Protein AF-A0A7C5KGM0-F1 (afdb_monomer)

Nearest PDB structures (foldseek):
  7ep7-assembly1_A  TM=9.004E-01  e=7.092E-01  Mus musculus
  3ro2-assembly1_A  TM=7.115E-01  e=4.825E-01  Mus musculus
  6hc2-assembly4_S  TM=8.433E-01  e=9.866E-01  Homo sapiens
  5a7d-assembly2_E  TM=8.856E-01  e=1.450E+00  Drosophila melanogaster
  3sf4-assembly1_A  TM=6.598E-01  e=8.838E-01  Homo sapiens

Sequence (108 aa):
MVDYLDPNKLEDTAAESLRRNLGQQAELEGRLVTLREQLDQLPEHAPAGERAALQLEMARALQILERGGEAWPLGHTAFGIFAAQRDWENAADACDILYQTGEPDSLV

Radius of gyration: 19.03 Å; Cα contacts (8 Å, |Δi|>4): 97; chains: 1; bounding box: 46×34×63 Å

Solvent-accessible surface area (backbone atoms only — not comparable to full-atom values): 5861 Å² total; per-residue (Å²): 142,76,87,75,80,58,72,73,61,55,55,56,54,52,53,51,51,49,54,50,52,53,50,53,51,52,50,41,53,53,49,44,53,54,44,48,53,52,56,73,68,49,58,92,84,51,61,68,64,62,57,24,51,46,29,35,54,43,16,47,45,28,32,76,70,70,37,16,85,68,11,40,66,31,15,53,52,17,24,55,50,25,53,75,71,66,37,60,66,63,22,51,54,24,48,56,48,35,48,66,30,70,52,81,76,53,82,114

Secondary structure (DSSP, 8-state):
------HHHHHHHHHHHHHHHHHHHHHHHHHHHHHHHHHHHS-TTS-HHHHHHHHHHHHHHHHHTT-HHHHHHHHHHHHHHHHHHT-HHHHHHHHHHHHHT--GGGG-

pLDDT: mean 88.76, std 14.16, range [47.34, 98.44]

Mean predicted aligned error: 7.4 Å

Structure (mmCIF, N/CA/C/O backbone):
data_AF-A0A7C5KGM0-F1
#
_entry.id   AF-A0A7C5KGM0-F1
#
loop_
_atom_site.group_PDB
_atom_site.id
_atom_site.type_symbol
_atom_site.label_atom_id
_atom_site.label_alt_id
_atom_site.label_comp_id
_atom_site.label_asym_id
_atom_site.label_entity_id
_atom_site.label_seq_id
_atom_site.pdbx_PDB_ins_code
_atom_site.Cartn_x
_atom_site.Cartn_y
_atom_site.Cartn_z
_atom_site.occupancy
_atom_site.B_iso_or_equiv
_atom_site.auth_seq_id
_atom_site.auth_comp_id
_atom_site.auth_asym_id
_atom_site.auth_atom_id
_atom_site.pdbx_PDB_model_num
ATOM 1 N N . MET A 1 1 ? 17.581 20.788 -44.385 1.00 47.34 1 MET A N 1
ATOM 2 C CA . MET A 1 1 ? 17.176 20.818 -42.970 1.00 47.34 1 MET A CA 1
ATOM 3 C C . MET A 1 1 ? 17.373 19.411 -42.447 1.00 47.34 1 MET A C 1
ATOM 5 O O . MET A 1 1 ? 16.556 18.547 -42.724 1.00 47.34 1 MET A O 1
ATOM 9 N N . VAL A 1 2 ? 18.541 19.156 -41.867 1.00 48.31 2 VAL A N 1
ATOM 10 C CA . VAL A 1 2 ? 18.849 17.901 -41.179 1.00 48.31 2 VAL A CA 1
ATOM 11 C C . VAL A 1 2 ? 19.174 18.353 -39.768 1.00 48.31 2 VAL A C 1
ATOM 13 O O . VAL A 1 2 ? 20.201 18.999 -39.570 1.00 48.31 2 VAL A O 1
ATOM 16 N N . ASP A 1 3 ? 18.239 18.144 -38.844 1.00 52.72 3 ASP A N 1
ATOM 17 C CA . ASP A 1 3 ? 18.501 18.330 -37.421 1.00 52.72 3 ASP A CA 1
ATOM 18 C C . ASP A 1 3 ? 19.594 17.335 -37.038 1.00 52.72 3 ASP A C 1
ATOM 20 O O . ASP A 1 3 ? 19.410 16.117 -37.104 1.00 52.72 3 ASP A O 1
ATOM 24 N N . TYR A 1 4 ? 20.773 17.865 -36.738 1.00 54.41 4 TYR A N 1
ATOM 25 C CA . TYR A 1 4 ? 21.882 17.081 -36.232 1.00 54.41 4 TYR A CA 1
ATOM 26 C C . TYR A 1 4 ? 21.542 16.768 -34.774 1.00 54.41 4 TYR A C 1
ATOM 28 O O . TYR A 1 4 ? 21.516 17.665 -33.934 1.00 54.41 4 TYR A O 1
ATOM 36 N N . LEU A 1 5 ? 21.207 15.512 -34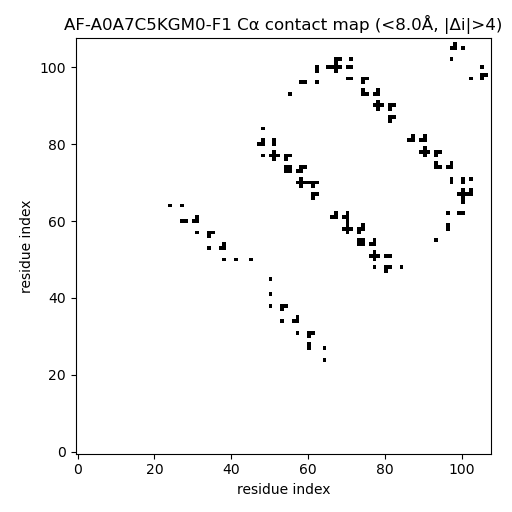.476 1.00 61.34 5 LEU A N 1
ATOM 37 C CA . LEU A 1 5 ? 21.104 15.032 -33.100 1.00 61.34 5 LEU A CA 1
ATOM 38 C C . LEU A 1 5 ? 22.482 15.198 -32.449 1.00 61.34 5 LEU A C 1
ATOM 40 O O . LEU A 1 5 ? 23.380 14.400 -32.704 1.00 61.34 5 LEU A O 1
ATOM 44 N N . ASP A 1 6 ? 22.655 16.254 -31.651 1.00 60.62 6 ASP A N 1
ATOM 45 C CA . ASP A 1 6 ? 23.831 16.453 -30.805 1.00 60.62 6 ASP A CA 1
ATOM 46 C C . ASP A 1 6 ? 23.917 15.293 -29.795 1.00 60.62 6 ASP A C 1
ATOM 48 O O . ASP A 1 6 ? 23.087 15.224 -28.880 1.00 60.62 6 ASP A O 1
ATOM 52 N N . PRO A 1 7 ? 24.905 14.383 -29.911 1.00 57.56 7 PRO A N 1
ATOM 53 C CA . PRO A 1 7 ? 24.989 13.189 -29.064 1.00 57.56 7 PRO A CA 1
ATOM 54 C C . PRO A 1 7 ? 25.131 13.536 -27.576 1.00 57.56 7 PRO A C 1
ATOM 56 O O . PRO A 1 7 ? 24.602 12.835 -26.722 1.00 57.56 7 PRO A O 1
ATOM 59 N N . ASN A 1 8 ? 25.768 14.674 -27.273 1.00 59.47 8 ASN A N 1
ATOM 60 C CA . ASN A 1 8 ? 25.981 15.167 -25.910 1.00 59.47 8 ASN A CA 1
ATOM 61 C C . ASN A 1 8 ? 24.699 15.676 -25.224 1.00 59.47 8 ASN A C 1
ATOM 63 O O . ASN A 1 8 ? 24.653 15.754 -24.002 1.00 59.47 8 ASN A O 1
ATOM 67 N N . LYS A 1 9 ? 23.646 16.028 -25.976 1.00 55.62 9 LYS A N 1
ATOM 68 C CA . LYS A 1 9 ? 22.392 16.552 -25.398 1.00 55.62 9 LYS A CA 1
ATOM 69 C C . LYS A 1 9 ? 21.482 15.435 -24.868 1.00 55.62 9 LYS A C 1
ATOM 71 O O . LYS A 1 9 ? 20.669 15.661 -23.973 1.00 55.62 9 LYS A O 1
ATOM 76 N N . LEU A 1 10 ? 21.623 14.225 -25.413 1.00 53.81 10 LEU A N 1
ATOM 77 C CA . LEU A 1 10 ? 20.871 13.042 -24.983 1.00 53.81 10 LEU A CA 1
ATOM 78 C C . LEU A 1 10 ? 21.384 12.500 -23.639 1.00 53.81 10 LEU A C 1
ATOM 80 O O . LEU A 1 10 ? 20.582 12.055 -22.820 1.00 53.81 10 LEU A O 1
ATOM 84 N N . GLU A 1 11 ? 22.692 12.586 -23.387 1.00 52.66 11 GLU A N 1
ATOM 85 C CA . GLU A 1 11 ? 23.308 12.107 -22.142 1.00 52.66 11 GLU A CA 1
ATOM 86 C C . GLU A 1 11 ? 22.915 12.956 -20.922 1.00 52.66 11 GLU A C 1
ATOM 88 O O . GLU A 1 11 ? 22.594 12.399 -19.871 1.00 52.66 11 GLU A O 1
ATOM 93 N N . ASP A 1 12 ? 22.846 14.284 -21.075 1.00 56.69 12 ASP A N 1
ATOM 94 C CA . ASP A 1 12 ? 22.424 15.202 -20.003 1.00 56.69 12 ASP A CA 1
ATOM 95 C C . ASP A 1 12 ? 20.952 14.956 -19.614 1.00 56.69 12 ASP A C 1
ATOM 97 O O . ASP A 1 12 ? 20.596 14.828 -18.443 1.00 56.69 12 ASP A O 1
ATOM 101 N N . THR A 1 13 ? 20.102 14.723 -20.620 1.00 70.31 13 THR A N 1
ATOM 102 C CA . THR A 1 13 ? 18.669 14.445 -20.429 1.00 70.31 13 THR A CA 1
ATOM 103 C C . THR A 1 13 ? 18.420 13.100 -19.728 1.00 70.31 13 THR A C 1
ATOM 105 O O . THR A 1 13 ? 17.532 12.983 -18.876 1.00 70.31 13 THR A O 1
ATOM 108 N N . ALA A 1 14 ? 19.199 12.065 -20.061 1.00 73.88 14 ALA A N 1
ATOM 109 C CA . ALA A 1 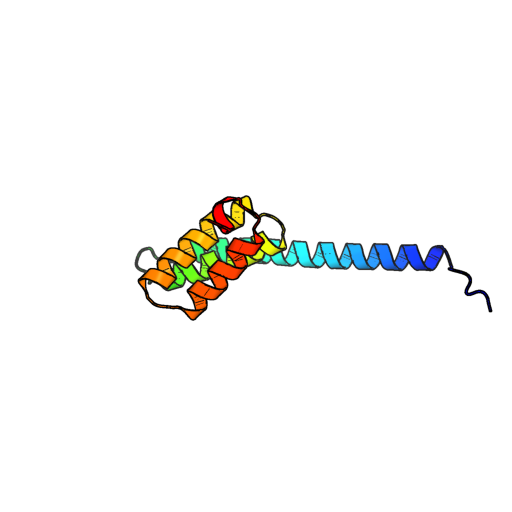14 ? 19.087 10.751 -19.430 1.00 73.88 14 ALA A CA 1
ATOM 110 C C . ALA A 1 14 ? 19.567 10.777 -17.968 1.00 73.88 14 ALA A C 1
ATOM 112 O O . ALA A 1 14 ? 18.913 10.203 -17.093 1.00 73.88 14 ALA A O 1
ATOM 113 N N . ALA A 1 15 ? 20.666 11.482 -17.685 1.00 75.62 15 ALA A N 1
ATOM 114 C CA . ALA A 1 15 ? 21.196 11.636 -16.334 1.00 75.62 15 ALA A CA 1
ATOM 115 C C . ALA A 1 15 ? 20.250 12.438 -15.420 1.00 75.62 15 ALA A C 1
ATOM 117 O O . ALA A 1 15 ? 20.038 12.056 -14.267 1.00 75.62 15 ALA A O 1
ATOM 118 N N . GLU A 1 16 ? 19.643 13.517 -15.921 1.00 75.31 16 GLU A N 1
ATOM 119 C CA . GLU A 1 16 ? 18.628 14.286 -15.190 1.00 75.31 16 GLU A CA 1
ATOM 120 C C . GLU A 1 16 ? 17.365 13.464 -14.907 1.00 75.31 16 GLU A C 1
ATOM 122 O O . GLU A 1 16 ? 16.873 13.455 -13.775 1.00 75.31 16 GLU A O 1
ATOM 127 N N . SER A 1 17 ? 16.874 12.720 -15.904 1.00 80.88 17 SER A N 1
ATOM 128 C CA . SER A 1 17 ? 15.705 11.842 -15.751 1.00 80.88 17 SER A CA 1
ATOM 129 C C . SER A 1 17 ? 15.955 10.755 -14.706 1.00 80.88 17 SER A C 1
ATOM 131 O O . SER A 1 17 ? 15.118 10.522 -13.835 1.00 80.88 17 SER A O 1
ATOM 133 N N . LEU A 1 18 ? 17.143 10.142 -14.728 1.00 79.44 18 LEU A N 1
ATOM 134 C CA . LEU A 1 18 ? 17.546 9.153 -13.733 1.00 79.44 18 LEU A CA 1
ATOM 135 C C . LEU A 1 18 ? 17.606 9.752 -12.323 1.00 79.44 18 LEU A C 1
ATOM 137 O O . LEU A 1 18 ? 17.056 9.172 -11.391 1.00 79.44 18 LEU A O 1
ATOM 141 N N . ARG A 1 19 ? 18.230 10.925 -12.152 1.00 82.31 19 ARG A N 1
ATOM 142 C CA . ARG A 1 19 ? 18.289 11.613 -10.849 1.00 82.31 19 ARG A CA 1
ATOM 143 C C . ARG A 1 19 ? 16.899 11.925 -10.308 1.00 82.31 19 ARG A C 1
ATOM 145 O O . ARG A 1 19 ? 16.660 11.742 -9.117 1.00 82.31 19 ARG A O 1
ATOM 152 N N . ARG A 1 20 ? 15.984 12.371 -11.173 1.00 81.31 20 ARG A N 1
ATOM 153 C CA . ARG A 1 20 ? 14.595 12.644 -10.795 1.00 81.31 20 ARG A CA 1
ATOM 154 C C . ARG A 1 20 ? 13.882 11.374 -10.331 1.00 81.31 20 ARG A C 1
ATOM 156 O O . ARG A 1 20 ? 13.265 11.404 -9.271 1.00 81.31 20 ARG A O 1
ATOM 163 N N . ASN A 1 21 ? 14.021 10.274 -11.070 1.00 86.94 21 ASN A N 1
ATOM 164 C CA . ASN A 1 21 ? 13.425 8.986 -10.709 1.00 86.94 21 ASN A CA 1
ATOM 165 C C . ASN A 1 21 ? 13.966 8.468 -9.368 1.00 86.94 21 ASN A C 1
ATOM 167 O O . ASN A 1 21 ? 13.189 8.081 -8.502 1.00 86.94 21 ASN A O 1
ATOM 171 N N . LEU A 1 22 ? 15.285 8.528 -9.157 1.00 88.94 22 LEU A N 1
ATOM 172 C CA . LEU A 1 22 ? 15.907 8.132 -7.889 1.00 88.94 22 LEU A CA 1
ATOM 173 C C . LEU A 1 22 ? 15.429 9.000 -6.717 1.00 88.94 22 LEU A C 1
ATOM 175 O O . LEU A 1 22 ? 15.188 8.484 -5.629 1.00 88.94 22 LEU A O 1
ATOM 179 N N . GLY A 1 23 ? 15.257 10.308 -6.936 1.00 91.56 23 GLY A N 1
ATOM 180 C CA . GLY A 1 23 ? 14.686 11.212 -5.9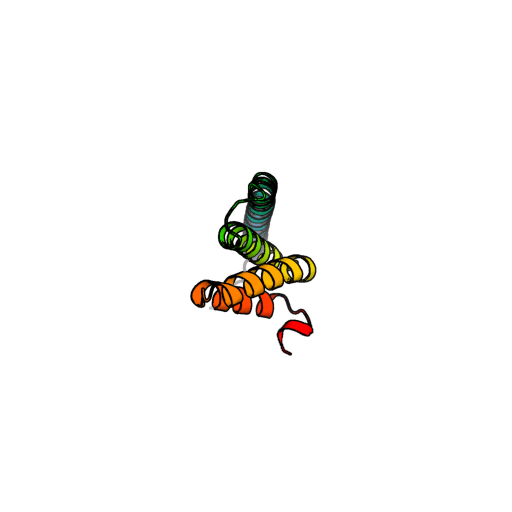37 1.00 91.56 23 GLY A CA 1
ATOM 181 C C . GLY A 1 23 ? 13.249 10.840 -5.563 1.00 91.56 23 GLY A C 1
ATOM 182 O O . GLY A 1 23 ? 12.928 10.776 -4.380 1.00 91.56 23 GLY A O 1
ATOM 183 N N . GLN A 1 24 ? 12.409 10.524 -6.554 1.00 90.56 24 GLN A N 1
ATOM 184 C CA . GLN A 1 24 ? 11.028 10.079 -6.329 1.00 90.56 24 GLN A CA 1
ATOM 185 C C . GLN A 1 24 ? 10.964 8.744 -5.579 1.00 90.56 24 GLN A C 1
ATOM 187 O O . GLN A 1 24 ? 10.176 8.600 -4.648 1.00 90.56 24 GLN A O 1
ATOM 192 N N . GLN A 1 25 ? 11.818 7.781 -5.935 1.00 92.69 25 GLN A N 1
ATOM 193 C CA . GLN A 1 25 ? 11.904 6.504 -5.223 1.00 92.69 25 GLN A CA 1
ATOM 194 C C . GLN A 1 25 ? 12.335 6.701 -3.765 1.00 92.69 25 GLN A C 1
ATOM 196 O O . GLN A 1 25 ? 11.717 6.141 -2.865 1.00 92.69 25 GLN A O 1
ATOM 201 N N . ALA A 1 26 ? 13.345 7.539 -3.515 1.00 94.31 26 ALA A N 1
ATOM 202 C CA . ALA A 1 26 ? 13.798 7.838 -2.159 1.00 94.31 26 ALA A CA 1
ATOM 203 C C . ALA A 1 26 ? 12.708 8.514 -1.307 1.00 94.31 26 ALA A C 1
ATOM 205 O O . ALA A 1 26 ? 12.578 8.208 -0.122 1.00 94.31 26 ALA A O 1
ATOM 206 N N . GLU A 1 27 ? 11.908 9.405 -1.898 1.00 95.31 27 GLU A N 1
ATOM 207 C CA . GLU A 1 27 ? 10.765 10.029 -1.222 1.00 95.31 27 GLU A CA 1
ATOM 208 C C . GLU A 1 27 ? 9.699 8.993 -0.836 1.00 95.31 27 GLU A C 1
AT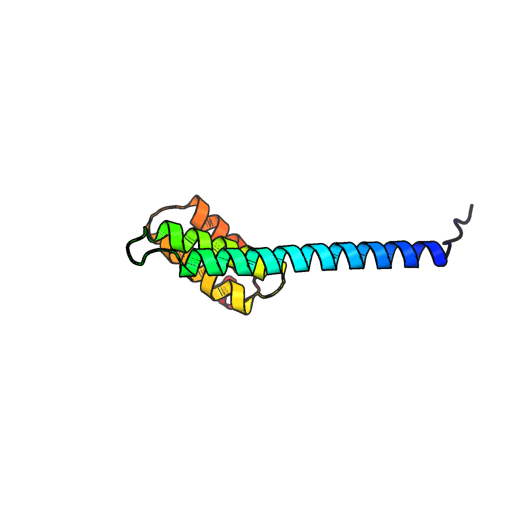OM 210 O O . GLU A 1 27 ? 9.213 8.999 0.297 1.00 95.31 27 GLU A O 1
ATOM 215 N N . LEU A 1 28 ? 9.369 8.070 -1.745 1.00 96.12 28 LEU A N 1
ATOM 216 C CA . LEU A 1 28 ? 8.401 7.001 -1.486 1.00 96.12 28 LEU A CA 1
ATOM 217 C C . LEU A 1 28 ? 8.884 6.028 -0.408 1.00 96.12 28 LEU A C 1
ATOM 219 O O . LEU A 1 28 ? 8.105 5.669 0.472 1.00 96.12 28 LEU A O 1
ATOM 223 N N . GLU A 1 29 ? 10.162 5.649 -0.425 1.00 96.56 29 GLU A N 1
ATOM 224 C CA . GLU A 1 29 ? 10.764 4.829 0.633 1.00 96.56 29 GLU A CA 1
ATOM 225 C C . GLU A 1 29 ? 10.713 5.553 1.989 1.00 96.56 29 GLU A C 1
ATOM 227 O O . GLU A 1 29 ? 10.314 4.969 2.997 1.00 96.56 29 GLU A O 1
ATOM 232 N N . GLY A 1 30 ? 11.021 6.854 2.021 1.00 97.12 30 GLY A N 1
ATOM 233 C CA . GLY A 1 30 ? 10.874 7.669 3.229 1.00 97.12 30 GLY A CA 1
ATOM 234 C C . GLY A 1 30 ? 9.430 7.699 3.742 1.00 97.12 30 GLY A C 1
ATOM 235 O O . GLY A 1 30 ? 9.185 7.496 4.932 1.00 97.12 30 GLY A O 1
ATOM 236 N N . ARG A 1 31 ? 8.456 7.870 2.839 1.00 96.81 31 ARG A N 1
ATOM 237 C CA . ARG A 1 31 ? 7.026 7.822 3.173 1.00 96.81 31 ARG A CA 1
ATOM 238 C C . ARG A 1 31 ? 6.614 6.456 3.718 1.00 96.81 31 ARG A C 1
ATOM 240 O O . ARG A 1 31 ? 5.843 6.412 4.673 1.00 96.81 31 ARG A O 1
ATOM 247 N N . LEU A 1 32 ? 7.126 5.358 3.161 1.00 97.50 32 LEU A N 1
ATOM 248 C CA . LEU A 1 32 ? 6.848 4.009 3.660 1.00 97.50 32 LEU A CA 1
ATOM 249 C C . LEU A 1 32 ? 7.331 3.810 5.095 1.00 97.50 32 LEU A C 1
ATOM 251 O O . LEU A 1 32 ? 6.605 3.218 5.894 1.00 97.50 32 LEU A O 1
ATOM 255 N N . VAL A 1 33 ? 8.512 4.331 5.435 1.00 97.69 33 VAL A N 1
ATOM 256 C CA . VAL A 1 33 ? 9.025 4.293 6.812 1.00 97.69 33 VAL A CA 1
ATOM 257 C C . VAL A 1 33 ? 8.090 5.058 7.748 1.00 97.69 33 VAL A C 1
ATOM 259 O O . VAL A 1 33 ? 7.639 4.500 8.744 1.00 97.69 33 VAL A O 1
ATOM 262 N N . THR A 1 34 ? 7.712 6.289 7.397 1.00 98.00 34 THR A N 1
ATOM 263 C CA . THR A 1 34 ? 6.787 7.089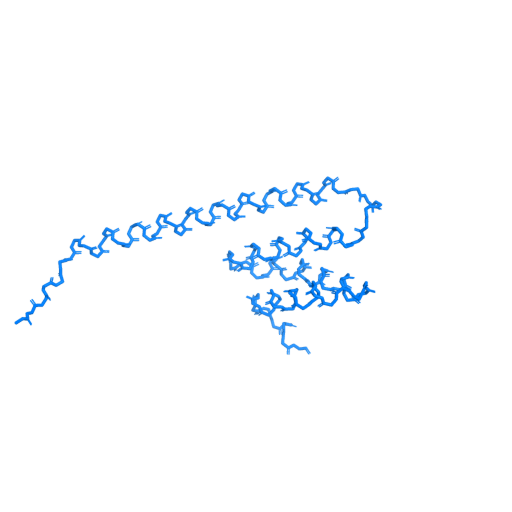 8.214 1.00 98.00 34 THR A CA 1
ATOM 264 C C . THR A 1 34 ? 5.416 6.426 8.374 1.00 98.00 34 THR A C 1
ATOM 266 O O . THR A 1 34 ? 4.871 6.400 9.475 1.00 98.00 34 THR A O 1
ATOM 269 N N . LEU A 1 35 ? 4.849 5.862 7.303 1.00 97.75 35 LEU A N 1
ATOM 270 C CA . LEU A 1 35 ? 3.564 5.158 7.366 1.00 97.75 35 LEU A CA 1
ATOM 271 C C . LEU A 1 35 ? 3.645 3.902 8.242 1.00 97.75 35 LEU A C 1
ATOM 273 O O . LEU A 1 35 ? 2.715 3.622 8.997 1.00 97.75 35 LEU A O 1
ATOM 277 N N . ARG A 1 36 ? 4.762 3.166 8.183 1.00 96.88 36 ARG A N 1
ATOM 278 C CA . ARG A 1 36 ? 5.005 2.015 9.059 1.00 96.88 36 ARG A CA 1
ATOM 279 C C . ARG A 1 36 ? 5.057 2.439 10.523 1.00 96.88 36 ARG A C 1
ATOM 281 O O . ARG A 1 36 ? 4.390 1.824 11.344 1.00 96.88 36 ARG A O 1
ATOM 288 N N . GLU A 1 37 ? 5.788 3.503 10.838 1.00 97.75 37 GLU A N 1
ATOM 289 C CA . GLU A 1 37 ? 5.867 4.035 12.202 1.00 97.75 37 GLU A CA 1
ATOM 290 C C . GLU A 1 37 ? 4.494 4.478 12.723 1.00 97.75 37 GLU A C 1
ATOM 292 O O . GLU A 1 37 ? 4.154 4.199 13.871 1.00 97.75 37 GLU A O 1
ATOM 297 N N . GLN A 1 38 ? 3.681 5.127 11.883 1.00 97.31 38 GLN A N 1
ATOM 298 C CA . GLN A 1 38 ? 2.306 5.497 12.235 1.00 97.31 38 GLN A CA 1
ATOM 299 C C . GLN A 1 38 ? 1.438 4.267 12.503 1.00 97.31 38 GLN A C 1
ATOM 301 O O . GLN A 1 38 ? 0.666 4.261 13.460 1.00 97.31 38 GLN A O 1
ATOM 306 N N . LEU A 1 39 ? 1.578 3.221 11.685 1.00 94.69 39 LEU A N 1
ATOM 307 C CA . LEU A 1 39 ? 0.855 1.965 11.860 1.00 94.69 39 LEU A CA 1
ATOM 308 C C . LEU A 1 39 ? 1.251 1.260 13.164 1.00 94.69 39 LEU A C 1
ATOM 310 O O . LEU A 1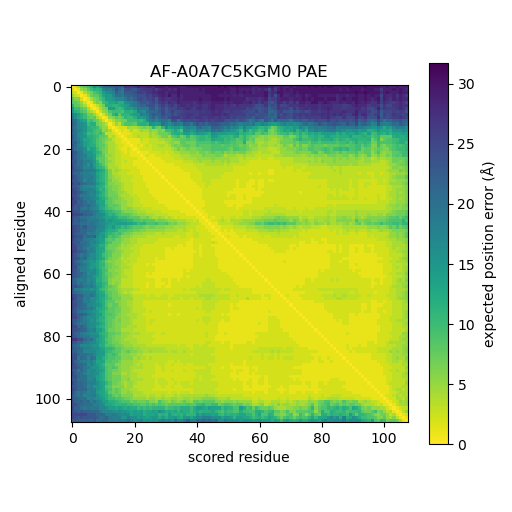 39 ? 0.376 0.765 13.870 1.00 94.69 39 LEU A O 1
ATOM 314 N N . ASP A 1 40 ? 2.542 1.251 13.498 1.00 95.31 40 ASP A N 1
ATOM 315 C CA . ASP A 1 40 ? 3.075 0.623 14.712 1.00 95.31 40 ASP A CA 1
ATOM 316 C C . ASP A 1 40 ? 2.697 1.400 15.985 1.00 95.31 40 ASP A C 1
ATOM 318 O O . ASP A 1 40 ? 2.528 0.814 17.054 1.00 95.31 40 ASP A O 1
ATOM 322 N N . GLN A 1 41 ? 2.542 2.723 15.882 1.00 96.31 41 GLN A N 1
ATOM 323 C CA . GLN A 1 41 ? 2.075 3.579 16.977 1.00 96.31 41 GLN A CA 1
ATOM 324 C C . GLN A 1 41 ? 0.549 3.597 17.118 1.00 96.31 41 GLN A C 1
ATOM 326 O O . GLN A 1 41 ? 0.036 4.099 18.124 1.00 96.31 41 GLN A O 1
ATOM 331 N N . LEU A 1 42 ? -0.185 3.071 16.133 1.00 95.31 42 LEU A N 1
ATOM 332 C CA . LEU A 1 42 ? -1.639 3.083 16.148 1.00 95.31 42 LEU A CA 1
ATOM 333 C C . LEU A 1 42 ? -2.160 2.195 17.294 1.00 95.31 42 LEU A C 1
ATOM 335 O O . LEU A 1 42 ? -1.850 1.000 17.335 1.00 95.31 42 LEU A O 1
ATOM 339 N N . PRO A 1 43 ? -2.989 2.724 18.213 1.00 95.06 43 PRO A N 1
ATOM 340 C CA . PRO A 1 43 ? -3.504 1.935 19.323 1.00 95.06 43 PRO A CA 1
ATOM 341 C C . PRO A 1 43 ? -4.305 0.714 18.858 1.00 95.06 43 PRO A C 1
ATOM 343 O O . PRO A 1 43 ? -5.033 0.763 17.866 1.00 95.06 43 PRO A O 1
ATOM 346 N N . GLU A 1 44 ? -4.257 -0.383 19.618 1.00 89.19 44 GLU A N 1
ATOM 347 C CA . GLU A 1 44 ? -5.008 -1.601 19.271 1.00 89.19 44 GLU A CA 1
ATOM 348 C C . GLU A 1 44 ? -6.524 -1.375 19.189 1.00 89.19 44 GLU A C 1
ATOM 350 O O . GLU A 1 44 ? -7.198 -2.019 18.386 1.00 89.19 44 GLU A O 1
ATOM 355 N N . HIS A 1 45 ? -7.037 -0.442 19.994 1.00 92.56 45 HIS A N 1
ATOM 356 C CA . HIS A 1 45 ? -8.445 -0.054 20.072 1.00 92.56 45 HIS A CA 1
ATOM 357 C C . HIS A 1 45 ? -8.837 1.042 19.071 1.00 92.56 45 HIS A C 1
ATOM 359 O O . HIS A 1 45 ? -9.986 1.489 19.090 1.00 92.56 45 HIS A O 1
ATOM 365 N N . ALA A 1 46 ? -7.906 1.498 18.226 1.00 93.88 46 ALA A N 1
ATOM 366 C CA . ALA A 1 46 ? -8.225 2.435 17.161 1.00 93.88 46 ALA A CA 1
ATOM 367 C C . ALA A 1 46 ? -9.259 1.819 16.197 1.00 93.88 46 ALA A C 1
ATOM 369 O O . ALA A 1 46 ? -9.266 0.598 15.988 1.00 93.88 46 ALA A O 1
ATOM 370 N N . PRO A 1 47 ? -10.134 2.638 15.589 1.00 94.75 47 PRO A N 1
ATOM 371 C CA . PRO A 1 47 ? -11.057 2.183 14.563 1.00 94.75 47 PRO A CA 1
ATOM 372 C C . PRO A 1 47 ? -10.333 1.412 13.458 1.00 94.75 47 PRO A C 1
ATOM 374 O O . PRO A 1 47 ? -9.305 1.847 12.941 1.00 94.75 47 PRO A O 1
ATOM 377 N N . ALA A 1 48 ? -10.904 0.282 13.037 1.00 94.19 48 ALA A N 1
ATOM 378 C CA . ALA A 1 48 ? -10.298 -0.549 11.998 1.00 94.19 48 ALA A CA 1
ATOM 379 C C . ALA A 1 48 ? -10.071 0.219 10.679 1.00 94.19 48 ALA A C 1
ATOM 381 O O . ALA A 1 48 ? -9.117 -0.075 9.965 1.00 94.19 48 ALA A O 1
ATOM 382 N N . GLY A 1 49 ? -10.908 1.223 10.384 1.00 95.38 49 GLY A N 1
ATOM 383 C CA . GLY A 1 49 ? -10.758 2.091 9.212 1.00 95.38 49 GLY A CA 1
ATOM 384 C C . GLY A 1 49 ? -9.475 2.932 9.226 1.00 95.38 49 GLY A C 1
ATOM 385 O O . GLY A 1 49 ? -8.858 3.095 8.181 1.00 95.38 49 GLY A O 1
ATOM 386 N N . GLU A 1 50 ? -9.008 3.391 10.394 1.00 96.56 50 GLU A N 1
ATOM 387 C CA . GLU A 1 50 ? -7.745 4.145 10.496 1.00 96.56 50 GLU A CA 1
ATOM 388 C C . GLU A 1 50 ? -6.547 3.260 10.141 1.00 96.56 50 GLU A C 1
ATOM 390 O O . GLU A 1 50 ? -5.666 3.652 9.376 1.00 96.56 50 GLU A O 1
ATOM 395 N N . ARG A 1 51 ? -6.556 2.015 10.633 1.00 96.50 51 ARG A N 1
ATOM 396 C CA . ARG A 1 51 ? -5.539 1.020 10.281 1.00 96.50 51 ARG A CA 1
ATOM 397 C C . ARG A 1 51 ? -5.575 0.689 8.789 1.00 96.50 51 ARG A C 1
ATOM 399 O O . ARG A 1 51 ? -4.522 0.617 8.161 1.00 96.50 51 ARG A O 1
ATOM 406 N N . ALA A 1 52 ? -6.771 0.507 8.232 1.00 97.69 52 ALA A N 1
ATOM 407 C CA . ALA A 1 52 ? -6.964 0.232 6.811 1.00 97.69 52 ALA A CA 1
ATOM 408 C C . ALA A 1 52 ? -6.467 1.385 5.928 1.00 97.69 52 ALA A C 1
ATOM 410 O O . ALA A 1 52 ? -5.819 1.128 4.920 1.00 97.69 52 ALA A O 1
ATOM 411 N N . ALA A 1 53 ? -6.690 2.640 6.327 1.00 97.88 53 ALA A N 1
ATOM 412 C CA . ALA A 1 53 ? -6.208 3.809 5.594 1.00 97.88 53 ALA A CA 1
ATOM 413 C C . ALA A 1 53 ? -4.674 3.856 5.528 1.00 97.88 53 ALA A C 1
ATOM 415 O O . ALA A 1 53 ? -4.105 4.046 4.455 1.00 97.88 53 ALA A O 1
ATOM 416 N N . LEU A 1 54 ? -3.990 3.600 6.650 1.00 98.00 54 LEU A N 1
ATOM 417 C CA . LEU A 1 54 ? -2.525 3.515 6.667 1.00 98.00 54 LEU A CA 1
ATOM 418 C C . LEU A 1 54 ? -2.012 2.367 5.786 1.00 98.00 54 LEU A C 1
ATOM 420 O O . LEU A 1 54 ? -1.068 2.549 5.019 1.00 98.00 54 LEU A O 1
ATOM 424 N N . GLN A 1 55 ? -2.655 1.199 5.852 1.00 97.88 55 GLN A N 1
ATOM 425 C CA . GLN A 1 55 ? -2.305 0.051 5.011 1.00 97.88 55 GLN A CA 1
ATOM 426 C C . GLN A 1 55 ? -2.523 0.329 3.518 1.00 97.88 55 GLN A C 1
ATOM 428 O O . GLN A 1 55 ? -1.687 -0.067 2.708 1.00 97.88 55 GLN A O 1
ATOM 433 N N . LEU A 1 56 ? -3.598 1.032 3.156 1.00 98.25 56 LEU A N 1
ATOM 434 C CA . LEU A 1 56 ? -3.896 1.412 1.776 1.00 98.25 56 LEU A CA 1
ATOM 435 C C . LEU A 1 56 ? -2.832 2.361 1.212 1.00 98.25 56 LEU A C 1
ATOM 437 O O . LEU A 1 56 ? -2.322 2.145 0.114 1.00 98.25 56 LEU A O 1
ATOM 441 N N . GLU A 1 57 ? -2.428 3.364 1.989 1.00 98.38 57 GLU A N 1
ATOM 442 C CA . GLU A 1 57 ? -1.381 4.306 1.587 1.00 98.38 57 GLU A CA 1
ATOM 443 C C . GLU A 1 57 ? -0.008 3.637 1.453 1.00 98.38 57 GLU A C 1
ATOM 445 O O . GLU A 1 57 ? 0.756 3.949 0.535 1.00 98.38 57 GLU A O 1
ATOM 450 N N . MET A 1 58 ? 0.297 2.665 2.318 1.00 98.31 58 MET A N 1
ATOM 451 C CA . MET A 1 58 ? 1.496 1.840 2.168 1.00 98.31 58 MET A CA 1
ATOM 452 C C . MET A 1 58 ? 1.430 0.977 0.908 1.00 98.31 58 MET A C 1
ATOM 454 O O . MET A 1 58 ? 2.410 0.910 0.168 1.00 98.31 58 MET A O 1
ATOM 458 N N . ALA A 1 59 ? 0.283 0.345 0.639 1.00 97.88 59 ALA A N 1
ATOM 459 C CA . ALA A 1 59 ? 0.079 -0.453 -0.564 1.00 97.88 59 ALA A CA 1
ATOM 460 C C . ALA A 1 59 ? 0.264 0.394 -1.830 1.00 97.88 59 ALA A C 1
ATOM 462 O O . ALA A 1 59 ? 0.950 -0.043 -2.750 1.00 97.88 59 ALA A O 1
ATOM 463 N N . ARG A 1 60 ? -0.249 1.631 -1.850 1.00 97.69 60 ARG A N 1
ATOM 464 C CA . ARG A 1 60 ? -0.051 2.574 -2.959 1.00 97.69 60 ARG A CA 1
ATOM 465 C C . ARG A 1 60 ? 1.426 2.892 -3.182 1.00 97.69 60 ARG A C 1
ATOM 467 O O . ARG A 1 60 ? 1.908 2.809 -4.305 1.00 97.69 60 ARG A O 1
ATOM 474 N N . ALA A 1 61 ? 2.159 3.238 -2.124 1.00 97.50 61 ALA A N 1
ATOM 475 C CA . ALA A 1 61 ? 3.580 3.554 -2.246 1.00 97.50 61 ALA A CA 1
ATOM 476 C C . ALA A 1 61 ? 4.405 2.341 -2.716 1.00 97.50 61 ALA A C 1
ATOM 478 O O . ALA A 1 61 ? 5.254 2.485 -3.593 1.00 97.50 61 ALA A O 1
ATOM 479 N N . LEU A 1 62 ? 4.115 1.141 -2.200 1.00 97.44 62 LEU A N 1
ATOM 480 C CA . LEU A 1 62 ? 4.750 -0.104 -2.647 1.00 97.44 62 LEU A CA 1
ATOM 481 C C . LEU A 1 62 ? 4.404 -0.441 -4.100 1.00 97.44 62 LEU A C 1
ATOM 483 O O . LEU A 1 62 ? 5.283 -0.865 -4.844 1.00 97.44 62 LEU A O 1
ATOM 487 N N . GLN A 1 63 ? 3.159 -0.219 -4.522 1.00 96.31 63 GLN A N 1
ATOM 488 C CA . GLN A 1 63 ? 2.738 -0.422 -5.906 1.00 96.31 63 GLN A CA 1
ATOM 489 C C . GLN A 1 63 ? 3.505 0.512 -6.855 1.00 96.31 63 GLN A C 1
ATOM 491 O O . GLN A 1 63 ? 4.032 0.037 -7.858 1.00 96.31 63 GLN A O 1
ATOM 496 N N . ILE A 1 64 ? 3.655 1.799 -6.515 1.00 95.50 64 ILE A N 1
ATOM 497 C CA . ILE A 1 64 ? 4.431 2.760 -7.323 1.00 95.50 64 ILE A CA 1
ATOM 498 C C . ILE A 1 64 ? 5.918 2.368 -7.384 1.00 95.50 64 ILE A C 1
ATOM 500 O O . ILE A 1 64 ? 6.577 2.587 -8.397 1.00 95.50 64 ILE A O 1
ATOM 504 N N . LEU A 1 65 ? 6.445 1.760 -6.319 1.00 95.56 65 LEU A N 1
ATOM 505 C CA . LEU A 1 65 ? 7.797 1.194 -6.270 1.00 95.56 65 LEU A CA 1
ATOM 506 C C . LEU A 1 65 ? 7.918 -0.171 -6.974 1.00 95.56 65 LEU A C 1
ATOM 508 O O . LEU A 1 65 ? 8.960 -0.812 -6.863 1.00 95.56 65 LEU A O 1
ATOM 512 N N . GLU A 1 66 ? 6.871 -0.628 -7.668 1.00 94.88 66 GLU A N 1
ATOM 513 C CA . GLU A 1 66 ? 6.796 -1.924 -8.358 1.00 94.88 66 GLU A CA 1
ATOM 514 C C . GLU A 1 66 ? 6.974 -3.138 -7.420 1.00 94.88 66 GLU A C 1
ATOM 516 O O . GLU A 1 66 ? 7.321 -4.242 -7.838 1.00 94.88 66 GLU A O 1
ATOM 521 N N . ARG A 1 67 ? 6.682 -2.966 -6.124 1.00 95.38 67 ARG A N 1
ATOM 52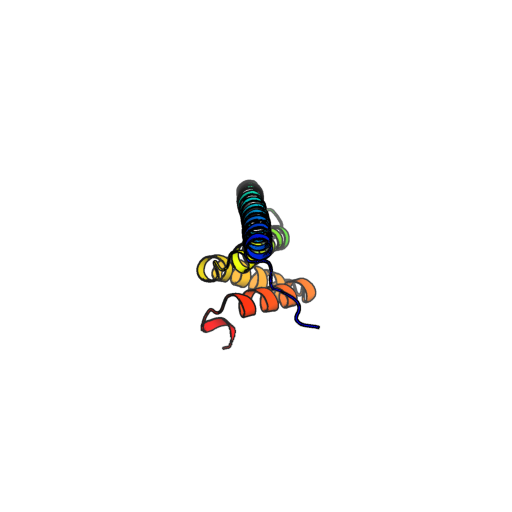2 C CA . ARG A 1 67 ? 6.759 -4.000 -5.075 1.00 95.38 67 ARG A CA 1
ATOM 523 C C . ARG A 1 67 ? 5.388 -4.638 -4.836 1.00 95.38 67 ARG A C 1
ATOM 525 O O . ARG A 1 67 ? 4.884 -4.675 -3.712 1.00 95.38 67 ARG A O 1
ATOM 532 N N . GLY A 1 68 ? 4.783 -5.153 -5.911 1.00 94.25 68 GLY A N 1
ATOM 533 C CA . GLY A 1 68 ? 3.420 -5.706 -5.926 1.00 94.25 68 GLY A CA 1
ATOM 534 C C . GLY A 1 68 ? 3.159 -6.772 -4.856 1.00 94.25 68 GLY A C 1
ATOM 535 O O . GLY A 1 68 ? 2.172 -6.674 -4.130 1.00 94.25 68 GLY A O 1
ATOM 536 N N . GLY A 1 69 ? 4.092 -7.710 -4.663 1.00 94.62 69 GLY A N 1
ATOM 537 C CA . GLY A 1 69 ? 3.956 -8.769 -3.654 1.00 94.62 69 GLY A CA 1
ATOM 538 C C . GLY A 1 69 ? 3.911 -8.264 -2.204 1.00 94.62 69 GLY A C 1
ATOM 539 O O . GLY A 1 69 ? 3.306 -8.903 -1.346 1.00 94.62 69 GLY A O 1
ATOM 540 N N . GLU A 1 70 ? 4.504 -7.102 -1.911 1.00 96.38 70 GLU A N 1
ATOM 541 C CA . GLU A 1 70 ? 4.394 -6.458 -0.593 1.00 96.38 70 GLU A CA 1
ATOM 542 C C . GLU A 1 70 ? 3.141 -5.581 -0.485 1.00 96.38 70 GLU A C 1
ATOM 544 O O . GLU A 1 70 ? 2.526 -5.507 0.581 1.00 96.38 70 GLU A O 1
ATOM 549 N N . ALA A 1 71 ? 2.747 -4.930 -1.584 1.00 97.25 71 ALA A N 1
ATOM 550 C CA . ALA A 1 71 ? 1.542 -4.109 -1.657 1.00 97.25 71 ALA A CA 1
ATOM 551 C C . ALA A 1 71 ? 0.261 -4.944 -1.500 1.00 97.25 71 ALA A C 1
ATOM 553 O O . ALA A 1 71 ? -0.673 -4.525 -0.815 1.00 97.25 71 ALA A O 1
ATOM 554 N N . TRP A 1 72 ? 0.231 -6.134 -2.103 1.00 95.50 72 TRP A N 1
ATOM 555 C CA . TRP A 1 72 ? -0.935 -7.010 -2.179 1.00 95.50 72 TRP A CA 1
ATOM 556 C C . TRP A 1 72 ? -1.585 -7.331 -0.825 1.00 95.50 72 TRP A C 1
ATOM 558 O O . TRP A 1 72 ? -2.758 -6.994 -0.639 1.00 95.50 72 TRP A O 1
ATOM 568 N N . PRO A 1 73 ? -0.880 -7.921 0.164 1.00 96.69 73 PRO A N 1
ATOM 569 C CA . PRO A 1 73 ? -1.505 -8.266 1.441 1.00 96.69 73 PRO A CA 1
ATOM 570 C C . PRO A 1 73 ? -2.023 -7.035 2.201 1.00 96.69 73 PRO A C 1
ATOM 572 O O . PRO A 1 73 ? -3.024 -7.131 2.915 1.00 96.69 73 PRO A O 1
ATOM 575 N N . LEU A 1 74 ? -1.378 -5.874 2.038 1.00 97.62 74 LEU A N 1
ATOM 576 C CA . LEU A 1 74 ? -1.798 -4.620 2.668 1.00 97.62 74 LEU A CA 1
ATOM 577 C C . LEU A 1 74 ? -3.075 -4.073 2.023 1.00 97.62 74 LEU A C 1
ATOM 579 O O . LEU A 1 74 ? -4.047 -3.808 2.730 1.00 97.62 74 LEU A O 1
ATOM 583 N N . GLY A 1 75 ? -3.101 -3.977 0.691 1.00 97.25 75 GLY A N 1
ATOM 584 C CA . GLY A 1 75 ? -4.273 -3.528 -0.061 1.00 97.25 75 GLY A CA 1
ATOM 585 C C . GLY A 1 75 ? -5.477 -4.449 0.145 1.00 97.25 75 GLY A C 1
ATOM 586 O O . GLY A 1 75 ? -6.589 -3.972 0.354 1.00 97.25 75 GLY A O 1
ATOM 587 N N . HIS A 1 76 ? -5.259 -5.767 0.184 1.00 96.88 76 HIS A N 1
ATOM 588 C CA . HIS A 1 76 ? -6.330 -6.749 0.352 1.00 96.88 76 HIS A CA 1
ATOM 589 C C . HIS A 1 76 ? -6.927 -6.689 1.764 1.00 96.88 76 HIS A C 1
ATOM 591 O O . HIS A 1 76 ? -8.142 -6.800 1.946 1.00 96.88 76 HIS A O 1
ATOM 597 N N . THR A 1 77 ? -6.087 -6.469 2.781 1.00 97.38 77 THR A N 1
ATOM 598 C CA . THR A 1 77 ? -6.556 -6.252 4.158 1.00 97.38 77 THR A CA 1
ATOM 599 C C . THR A 1 77 ? -7.373 -4.964 4.257 1.00 97.38 77 THR A C 1
ATOM 601 O O . THR A 1 77 ? -8.474 -4.982 4.813 1.00 97.38 77 THR A O 1
ATOM 604 N N . ALA A 1 78 ? -6.876 -3.868 3.675 1.00 98.12 78 ALA A N 1
ATOM 605 C CA . ALA A 1 78 ? -7.572 -2.587 3.659 1.00 98.12 78 ALA A CA 1
ATOM 606 C C . ALA A 1 78 ? -8.935 -2.687 2.950 1.00 98.12 78 ALA A C 1
ATOM 608 O O . ALA A 1 78 ? -9.953 -2.306 3.530 1.00 98.12 78 ALA A O 1
ATOM 609 N N . PHE A 1 79 ? -8.979 -3.299 1.760 1.00 97.88 79 PHE A N 1
ATOM 610 C CA . PHE A 1 79 ? -10.212 -3.567 1.015 1.00 97.88 79 PHE A CA 1
ATOM 611 C C . PHE A 1 79 ? -11.253 -4.302 1.866 1.00 97.88 79 PHE A C 1
ATOM 613 O O . PHE A 1 79 ? -12.393 -3.848 1.977 1.00 97.88 79 PHE A O 1
ATOM 620 N N . GLY A 1 80 ? -10.867 -5.411 2.508 1.00 97.75 80 GLY A N 1
ATOM 621 C CA . GLY A 1 80 ? -11.787 -6.201 3.330 1.00 97.75 80 GLY A CA 1
ATOM 622 C C . GLY A 1 80 ? -12.400 -5.393 4.477 1.00 97.75 80 GLY A C 1
ATOM 623 O O . GLY A 1 80 ? -13.592 -5.525 4.767 1.00 97.75 80 GLY A O 1
ATOM 624 N N . ILE A 1 81 ? -11.611 -4.513 5.099 1.00 98.00 81 ILE A N 1
ATOM 625 C CA . ILE A 1 81 ? -12.079 -3.631 6.172 1.00 98.00 81 ILE A CA 1
ATOM 626 C C . ILE A 1 81 ? -13.049 -2.571 5.631 1.00 98.00 81 ILE A C 1
ATOM 628 O O . ILE A 1 81 ? -14.129 -2.398 6.203 1.00 98.00 81 ILE A O 1
ATOM 632 N N . PHE A 1 82 ? -12.706 -1.890 4.535 1.00 98.44 82 PHE A N 1
ATOM 633 C CA . PHE A 1 82 ? -13.568 -0.866 3.934 1.00 98.44 82 PHE A CA 1
ATOM 634 C C . PHE A 1 82 ? -14.890 -1.452 3.431 1.00 98.44 82 PHE A C 1
ATOM 636 O O . PHE A 1 82 ? -15.959 -0.914 3.729 1.00 98.44 82 PHE A O 1
ATOM 643 N N . ALA A 1 83 ? -14.847 -2.614 2.775 1.00 97.88 83 ALA A N 1
ATOM 644 C CA . ALA A 1 83 ? -16.037 -3.329 2.326 1.00 97.88 83 ALA A CA 1
ATOM 645 C C . ALA A 1 83 ? -16.958 -3.708 3.500 1.00 97.88 83 ALA A C 1
ATOM 647 O O . ALA A 1 83 ? -18.173 -3.504 3.431 1.00 97.88 83 ALA A O 1
ATOM 648 N N . ALA A 1 84 ? -16.396 -4.200 4.612 1.00 97.81 84 ALA A N 1
ATOM 649 C CA . ALA A 1 84 ? -17.166 -4.525 5.813 1.00 97.81 84 ALA A CA 1
ATOM 650 C C . ALA A 1 84 ? -17.821 -3.286 6.453 1.00 97.81 84 ALA A C 1
ATOM 652 O O . ALA A 1 84 ? -18.939 -3.369 6.967 1.00 97.81 84 ALA A O 1
ATOM 653 N N . GLN A 1 85 ? -17.151 -2.132 6.392 1.00 97.25 85 GLN A N 1
ATOM 654 C CA . GLN A 1 85 ? -17.658 -0.852 6.899 1.00 97.25 85 GLN A CA 1
ATOM 655 C C . GLN A 1 85 ? -18.594 -0.129 5.920 1.00 97.25 85 GLN A C 1
ATOM 657 O O . GLN A 1 85 ? -19.216 0.861 6.304 1.00 97.25 85 GLN A O 1
ATOM 662 N N . ARG A 1 86 ? -18.755 -0.645 4.691 1.00 97.44 86 ARG A N 1
ATOM 663 C CA . ARG A 1 86 ? -19.489 -0.004 3.583 1.00 97.44 86 ARG A CA 1
ATOM 664 C C . ARG A 1 86 ? -18.894 1.340 3.160 1.00 97.44 86 ARG A C 1
ATOM 666 O O . ARG A 1 86 ? -19.611 2.213 2.670 1.00 97.44 86 ARG A O 1
ATOM 673 N N . ASP A 1 87 ? -17.590 1.486 3.341 1.00 97.88 87 ASP A N 1
ATOM 674 C CA . ASP A 1 87 ? -16.815 2.604 2.824 1.00 97.88 87 ASP A CA 1
ATOM 675 C C . ASP A 1 87 ? -16.428 2.305 1.369 1.00 97.88 87 ASP A C 1
ATOM 677 O O . ASP A 1 87 ? -15.344 1.810 1.061 1.00 97.88 87 ASP A O 1
ATOM 681 N N . TRP A 1 88 ? -17.392 2.495 0.468 1.00 97.19 88 TRP A N 1
ATOM 682 C CA . TRP A 1 88 ? -17.263 2.064 -0.925 1.00 97.19 88 TRP A CA 1
ATOM 683 C C . TRP A 1 88 ? -16.245 2.873 -1.726 1.00 97.19 88 TRP A C 1
ATOM 685 O O . TRP A 1 88 ? -15.718 2.359 -2.708 1.00 97.19 88 TRP A 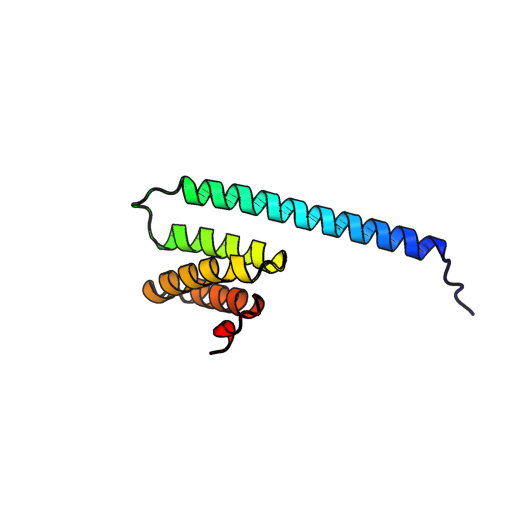O 1
ATOM 695 N N . GLU A 1 89 ? -15.967 4.109 -1.315 1.00 97.69 89 GLU A N 1
ATOM 696 C CA . GLU A 1 89 ? -14.967 4.960 -1.961 1.00 97.69 89 GLU A CA 1
ATOM 697 C C . GLU A 1 89 ? -13.565 4.393 -1.727 1.00 97.69 89 GLU A C 1
ATOM 699 O O . GLU A 1 89 ? -12.866 4.061 -2.684 1.00 97.69 89 GLU A O 1
ATOM 704 N N . ASN A 1 90 ? -13.204 4.153 -0.464 1.00 97.62 90 ASN A N 1
ATOM 705 C CA . ASN A 1 90 ? -11.909 3.565 -0.127 1.00 97.62 90 ASN A CA 1
ATOM 706 C C . ASN A 1 90 ? -11.791 2.102 -0.579 1.00 97.62 90 ASN A C 1
ATOM 708 O O . ASN A 1 90 ? -10.708 1.647 -0.947 1.00 97.62 90 ASN A O 1
ATOM 712 N N . ALA A 1 91 ? -12.897 1.351 -0.598 1.00 97.88 91 ALA A N 1
ATOM 713 C CA . ALA A 1 91 ? -12.897 -0.000 -1.151 1.00 97.88 91 ALA A CA 1
ATOM 714 C C . ALA A 1 91 ? -12.592 -0.008 -2.660 1.00 97.88 91 ALA A C 1
ATOM 716 O O . ALA A 1 91 ? -11.834 -0.861 -3.114 1.00 97.88 91 ALA A O 1
ATOM 717 N N . ALA A 1 92 ? -13.146 0.935 -3.431 1.00 97.56 92 ALA A N 1
ATOM 718 C CA . ALA A 1 92 ? -12.874 1.042 -4.863 1.00 97.56 92 ALA A CA 1
ATOM 719 C C . ALA A 1 92 ? -11.409 1.420 -5.142 1.00 97.56 92 ALA A C 1
ATOM 721 O O . ALA A 1 92 ? -10.763 0.783 -5.970 1.00 97.56 92 ALA A O 1
ATOM 722 N N . ASP A 1 93 ? -10.857 2.379 -4.397 1.00 97.50 93 ASP A N 1
ATOM 723 C CA . ASP A 1 93 ? -9.440 2.762 -4.496 1.00 97.50 93 ASP A CA 1
ATOM 724 C C . ASP A 1 93 ? -8.499 1.594 -4.139 1.00 97.50 93 ASP A C 1
ATOM 726 O O . ASP A 1 93 ? -7.495 1.349 -4.812 1.00 97.50 93 ASP A O 1
ATOM 730 N N . ALA A 1 94 ? -8.865 0.779 -3.143 1.00 97.44 94 ALA A N 1
ATOM 731 C CA . ALA A 1 94 ? -8.138 -0.450 -2.841 1.00 97.44 94 ALA A CA 1
ATOM 732 C C . ALA A 1 94 ? -8.156 -1.450 -4.007 1.00 97.44 94 ALA A C 1
ATOM 734 O O . ALA A 1 94 ? -7.122 -2.055 -4.290 1.00 97.44 94 ALA A O 1
ATOM 735 N N . CYS A 1 95 ? -9.280 -1.603 -4.715 1.00 95.94 95 CYS A N 1
ATOM 736 C CA . CYS A 1 95 ? -9.341 -2.436 -5.919 1.00 95.94 95 CYS A CA 1
ATOM 737 C C . CYS A 1 95 ? -8.410 -1.922 -7.026 1.00 95.94 95 CYS A C 1
ATOM 739 O O . CYS A 1 95 ? -7.713 -2.728 -7.642 1.00 95.94 95 CYS A O 1
ATOM 741 N N . ASP A 1 96 ? -8.351 -0.606 -7.247 1.00 96.19 96 ASP A N 1
ATOM 742 C CA . ASP A 1 96 ? -7.467 -0.009 -8.255 1.00 96.19 96 ASP A CA 1
ATOM 743 C C . ASP A 1 96 ? -5.991 -0.287 -7.947 1.00 96.19 96 ASP A C 1
ATOM 745 O O . ASP A 1 96 ? -5.230 -0.675 -8.837 1.00 96.19 96 ASP A O 1
ATOM 749 N N . ILE A 1 97 ? -5.584 -0.144 -6.682 1.00 95.88 97 ILE A N 1
ATOM 750 C CA . ILE A 1 97 ? -4.221 -0.467 -6.243 1.00 95.88 97 ILE A CA 1
ATOM 751 C C . ILE A 1 97 ? -3.944 -1.964 -6.404 1.00 95.88 97 ILE A C 1
ATOM 753 O O . ILE A 1 97 ? -2.901 -2.332 -6.944 1.00 95.88 97 ILE A O 1
ATOM 757 N N . LEU A 1 98 ? -4.868 -2.828 -5.967 1.00 95.81 98 LEU A N 1
ATOM 758 C CA . LEU A 1 98 ? -4.721 -4.284 -6.039 1.00 95.81 98 LEU A CA 1
ATOM 759 C C . LEU A 1 98 ? -4.560 -4.774 -7.476 1.00 95.81 98 LEU A C 1
ATOM 761 O O . LEU A 1 98 ? -3.659 -5.566 -7.747 1.00 95.81 98 LEU A O 1
ATOM 765 N N . TYR A 1 99 ? -5.359 -4.253 -8.405 1.00 94.06 99 TYR A N 1
ATOM 766 C CA . TYR A 1 99 ? -5.226 -4.542 -9.831 1.00 94.06 99 TYR A CA 1
ATOM 767 C C . TYR A 1 99 ? -3.827 -4.194 -10.358 1.00 94.06 99 TYR A C 1
ATOM 769 O O . TYR A 1 99 ? -3.208 -4.962 -11.093 1.00 94.06 99 TYR A O 1
ATOM 777 N N . GLN A 1 100 ? -3.283 -3.053 -9.934 1.00 93.44 100 GLN A N 1
ATOM 778 C CA . GLN A 1 100 ? -1.976 -2.576 -10.383 1.00 93.44 100 GLN A CA 1
ATOM 779 C C . GLN A 1 100 ? -0.783 -3.310 -9.746 1.00 93.44 100 GLN A C 1
ATOM 781 O O . GLN A 1 100 ? 0.355 -3.066 -10.151 1.00 93.44 100 GLN A O 1
ATOM 786 N N . THR A 1 101 ? -1.004 -4.206 -8.777 1.00 91.56 101 THR A N 1
ATOM 787 C CA . THR A 1 101 ? 0.074 -5.042 -8.213 1.00 91.56 101 THR A CA 1
ATOM 788 C C . THR A 1 101 ? 0.530 -6.154 -9.158 1.00 91.56 101 THR A C 1
ATOM 790 O O . THR A 1 101 ? 1.653 -6.633 -9.022 1.00 91.56 101 THR A O 1
ATOM 793 N N . GLY A 1 102 ? -0.319 -6.564 -10.109 1.00 85.38 102 GLY A N 1
ATOM 794 C CA . GLY A 1 102 ? -0.025 -7.647 -11.049 1.00 85.38 102 GLY A CA 1
ATOM 795 C C . GLY A 1 102 ? -0.083 -9.059 -10.452 1.00 85.38 102 GLY A C 1
ATOM 796 O O . GLY A 1 102 ? 0.299 -10.009 -11.135 1.00 85.38 102 GLY A O 1
ATOM 797 N N . GLU A 1 103 ? -0.556 -9.221 -9.211 1.00 85.12 103 GLU A N 1
ATOM 798 C CA . GLU A 1 103 ? -0.754 -10.546 -8.614 1.00 85.12 103 GLU A CA 1
ATOM 799 C C . GLU A 1 103 ? -1.828 -11.341 -9.381 1.00 85.12 103 GLU A C 1
ATOM 801 O O . GLU A 1 103 ? -2.828 -10.753 -9.805 1.00 85.12 103 GLU A O 1
ATOM 806 N N . PRO A 1 104 ? -1.684 -12.670 -9.557 1.00 78.50 104 PRO A N 1
ATOM 807 C CA . PRO A 1 104 ? -2.658 -13.482 -10.297 1.00 78.50 104 PRO A CA 1
ATOM 808 C C . PRO A 1 104 ? -4.076 -13.376 -9.734 1.00 78.50 104 PRO A C 1
ATOM 810 O O . PRO A 1 104 ? -5.048 -13.364 -10.489 1.00 78.50 104 PRO A O 1
ATOM 813 N N . ASP A 1 105 ? -4.166 -13.243 -8.410 1.00 78.62 105 ASP A N 1
ATOM 814 C CA . ASP A 1 105 ? -5.421 -13.159 -7.672 1.00 78.62 105 ASP A CA 1
ATOM 815 C C . ASP A 1 105 ? -6.132 -11.800 -7.849 1.00 78.62 105 ASP A C 1
ATOM 817 O O . ASP A 1 105 ? -7.272 -11.636 -7.430 1.00 78.62 105 ASP A O 1
ATOM 821 N N . SER A 1 106 ? -5.499 -10.819 -8.505 1.00 69.56 106 SER A N 1
ATOM 822 C CA . SER A 1 106 ? -6.085 -9.491 -8.753 1.00 69.56 106 SER A CA 1
ATOM 823 C C . SER A 1 106 ? -7.234 -9.479 -9.769 1.00 69.56 106 SER A C 1
ATOM 825 O O . SER A 1 106 ? -7.959 -8.488 -9.856 1.00 69.56 106 SER A O 1
ATOM 827 N N . LEU A 1 107 ? -7.405 -10.561 -10.537 1.00 68.25 107 LEU A N 1
ATOM 828 C CA . LEU A 1 107 ? -8.350 -10.666 -11.658 1.00 68.25 107 LEU A CA 1
ATOM 829 C C . LEU A 1 107 ? -9.450 -11.723 -11.465 1.00 68.25 107 LEU A C 1
ATOM 831 O O . LEU A 1 107 ? -10.239 -11.942 -12.390 1.00 68.25 107 LEU A O 1
ATOM 835 N N . VAL A 1 108 ? -9.467 -12.417 -10.328 1.00 59.53 108 VAL A N 1
ATOM 836 C CA . VAL A 1 108 ? -10.325 -13.590 -10.054 1.00 59.53 108 VAL A CA 1
ATOM 837 C C . VAL A 1 108 ? -11.457 -13.227 -9.109 1.00 59.53 108 VAL A C 1
ATOM 839 O O . VAL A 1 108 ? -12.583 -13.706 -9.368 1.00 59.53 108 VAL A O 1
#

Foldseek 3Di:
DDPDPPPVVVVVVVVVVVVVVVVLLVVLVVVLVVLVVVLVPQDPPPQLQVNLVSLLSNLQSCLVVLVLVS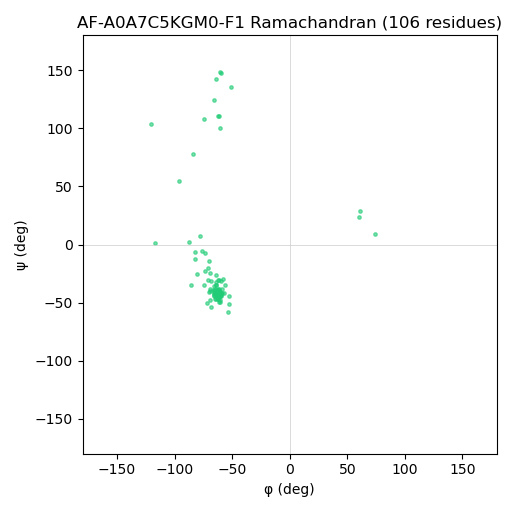SQVSLVSSLVSCVVVVVVVSNVSSLVSNCSSPDPVSVD